Protein AF-D9SNT3-F1 (afdb_monomer_lite)

InterPro domains:
  IPR001387 Cro/C1-type, helix-turn-helix domain [PS50943] (2-56)
  IPR001387 Cro/C1-type, helix-turn-helix domain [SM00530] (1-56)
  IPR001387 Cro/C1-type, helix-turn-helix domain [cd00093] (1-56)
  IPR010982 Lambda repressor-like, DNA-binding domain superfamily [G3DSA:1.10.260.40] (1-65)
  IPR010982 Lambda repressor-like, DNA-binding domain superfamily [SSF47413] (2-59)

Sequence (66 aa):
MLKELRINKGITCTFVAKKLKISRDRLRRIEEGEVMLPAEFVPVLAELYGVTYEELINRRAQEWKK

Foldseek 3Di:
DLVVLCVVLVHDLVVLCVVVVHDSVVSVCCSVVVDPDDPVCLVVSCVSSVHDSVVVVVVNVVVVVD

Structure (mmCIF, N/CA/C/O backbone):
data_AF-D9SNT3-F1
#
_entry.id   AF-D9SNT3-F1
#
loop_
_atom_site.group_PDB
_atom_site.id
_atom_site.type_symbol
_atom_site.label_atom_id
_atom_site.label_alt_id
_atom_site.label_comp_id
_atom_site.label_asym_id
_atom_site.label_entity_id
_atom_site.label_seq_id
_atom_site.pdbx_PDB_ins_code
_atom_site.Cartn_x
_atom_site.Cartn_y
_atom_site.Cartn_z
_atom_site.occupancy
_atom_site.B_iso_or_equiv
_atom_site.auth_seq_id
_atom_site.auth_comp_id
_atom_site.auth_asym_id
_atom_site.auth_atom_id
_atom_site.pdbx_PDB_model_num
ATOM 1 N N . MET A 1 1 ? 9.149 1.243 4.872 1.00 81.31 1 MET A N 1
ATOM 2 C CA . MET A 1 1 ? 8.400 2.486 5.188 1.00 81.31 1 MET A CA 1
ATOM 3 C C . 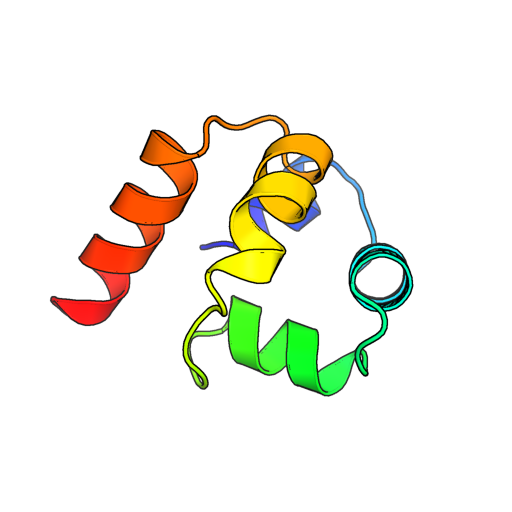MET A 1 1 ? 6.949 2.505 4.679 1.00 81.31 1 MET A C 1
ATOM 5 O O . MET A 1 1 ? 6.083 3.036 5.365 1.00 81.31 1 MET A O 1
ATOM 9 N N . LEU A 1 2 ? 6.611 1.910 3.522 1.00 89.88 2 LEU A N 1
ATOM 10 C CA . LEU A 1 2 ? 5.200 1.858 3.069 1.00 89.88 2 LEU A CA 1
ATOM 11 C C . LEU A 1 2 ? 4.259 1.155 4.063 1.00 89.88 2 LEU A C 1
ATOM 13 O O . LEU A 1 2 ? 3.117 1.570 4.243 1.00 89.88 2 LEU A O 1
ATOM 17 N N . LYS A 1 3 ? 4.761 0.116 4.737 1.00 93.75 3 LYS A N 1
ATOM 18 C CA . LYS A 1 3 ? 4.051 -0.580 5.817 1.00 93.75 3 LYS A CA 1
ATOM 19 C C . LYS A 1 3 ? 3.597 0.372 6.927 1.00 93.75 3 LYS A C 1
ATOM 21 O O . LYS A 1 3 ? 2.493 0.221 7.439 1.00 93.75 3 LYS A O 1
ATOM 26 N N . GLU A 1 4 ? 4.431 1.345 7.285 1.00 93.75 4 GLU A N 1
ATOM 27 C CA . GLU A 1 4 ? 4.135 2.326 8.336 1.00 93.75 4 GLU A CA 1
ATOM 28 C C . GLU A 1 4 ? 3.041 3.288 7.890 1.00 93.75 4 GLU A C 1
ATOM 30 O O . GLU A 1 4 ? 2.091 3.500 8.634 1.00 93.75 4 GLU A O 1
ATOM 35 N N . LEU A 1 5 ? 3.105 3.793 6.651 1.00 93.69 5 LEU A N 1
ATOM 36 C CA . LEU A 1 5 ? 2.035 4.618 6.078 1.00 93.69 5 LEU A CA 1
ATOM 37 C C . LEU A 1 5 ? 0.686 3.892 6.128 1.00 93.69 5 LEU A C 1
ATOM 39 O O . LEU A 1 5 ? -0.318 4.458 6.561 1.00 93.69 5 LEU A O 1
ATOM 43 N N . ARG A 1 6 ? 0.683 2.605 5.760 1.00 95.75 6 ARG A N 1
ATOM 44 C CA . ARG A 1 6 ? -0.508 1.758 5.828 1.00 95.75 6 ARG A CA 1
ATOM 45 C C . ARG A 1 6 ? -1.035 1.615 7.263 1.00 95.75 6 ARG A C 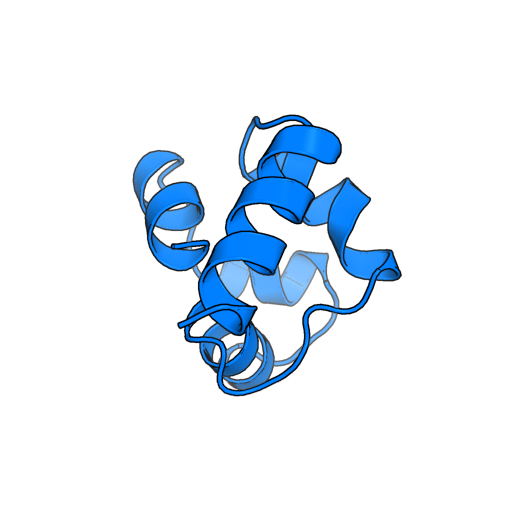1
ATOM 47 O O . ARG A 1 6 ? -2.237 1.747 7.487 1.00 95.75 6 ARG A O 1
ATOM 54 N N . ILE A 1 7 ? -0.155 1.343 8.229 1.00 96.25 7 ILE A N 1
ATOM 55 C CA . ILE A 1 7 ? -0.522 1.187 9.649 1.00 96.25 7 ILE A CA 1
ATOM 56 C C . ILE A 1 7 ? -1.052 2.504 10.229 1.00 96.25 7 ILE A C 1
ATOM 58 O O . ILE A 1 7 ? -2.085 2.491 10.892 1.00 96.25 7 ILE A O 1
ATOM 62 N N . ASN A 1 8 ? -0.419 3.636 9.920 1.00 95.31 8 ASN A N 1
ATOM 63 C CA . ASN A 1 8 ? -0.827 4.962 10.393 1.00 95.31 8 ASN A CA 1
ATOM 64 C C . ASN A 1 8 ? -2.210 5.376 9.871 1.00 95.31 8 ASN A C 1
ATOM 66 O O . ASN A 1 8 ? -2.919 6.132 10.528 1.00 95.31 8 ASN A O 1
ATOM 70 N N . LYS A 1 9 ? -2.619 4.862 8.706 1.00 94.69 9 LYS A N 1
ATOM 71 C CA . LYS A 1 9 ? -3.982 5.024 8.178 1.00 94.69 9 LYS A CA 1
ATOM 72 C C . LYS A 1 9 ? -4.989 4.004 8.717 1.00 94.69 9 LYS A C 1
ATOM 74 O O . LYS A 1 9 ? -6.154 4.057 8.339 1.00 94.69 9 LYS A O 1
ATOM 79 N N . GLY A 1 10 ? -4.570 3.072 9.575 1.00 96.19 10 GLY A N 1
ATOM 80 C CA . GLY A 1 10 ? -5.451 2.067 10.177 1.00 96.19 10 GLY A CA 1
ATOM 81 C C . GLY A 1 10 ? -5.997 1.035 9.183 1.00 96.19 10 GLY A C 1
ATOM 82 O O . GLY A 1 10 ? -6.995 0.375 9.460 1.00 96.19 10 GLY A O 1
ATOM 83 N N . ILE A 1 11 ? -5.365 0.883 8.016 1.00 96.31 11 ILE A N 1
ATOM 84 C CA . ILE A 1 11 ? -5.843 0.001 6.945 1.00 96.31 11 ILE A CA 1
ATOM 85 C C . ILE A 1 11 ? -5.077 -1.324 6.917 1.00 96.31 11 ILE A C 1
ATOM 87 O O . ILE A 1 11 ? -3.865 -1.422 7.141 1.00 96.31 11 ILE A O 1
ATOM 91 N N . THR A 1 12 ? -5.803 -2.399 6.619 1.00 96.81 12 THR A N 1
ATOM 92 C CA . THR A 1 12 ? -5.224 -3.745 6.608 1.00 96.81 12 THR A CA 1
ATOM 93 C C . THR A 1 12 ? -4.451 -4.012 5.319 1.00 96.81 12 THR A C 1
ATOM 95 O O . THR A 1 12 ? -4.780 -3.501 4.248 1.00 96.81 12 THR A O 1
ATOM 98 N N . CYS A 1 13 ? -3.445 -4.885 5.394 1.00 96.06 13 CYS A N 1
ATOM 99 C CA . CYS A 1 13 ? -2.721 -5.361 4.212 1.00 96.06 13 CYS A CA 1
ATOM 100 C C . CYS A 1 13 ? -3.682 -6.010 3.194 1.00 96.06 13 CYS A C 1
ATOM 102 O O . CYS A 1 13 ? -3.619 -5.741 1.998 1.00 96.06 13 CYS A O 1
ATOM 104 N N . THR A 1 14 ? -4.651 -6.797 3.671 1.00 97.25 14 THR A N 1
ATOM 105 C CA . THR A 1 14 ? -5.670 -7.432 2.823 1.00 97.25 14 THR A CA 1
ATOM 106 C C . THR A 1 14 ? -6.522 -6.413 2.064 1.00 97.25 14 THR A C 1
ATOM 108 O O . THR A 1 14 ? -6.842 -6.638 0.900 1.00 97.25 14 THR A O 1
ATOM 111 N N . PHE A 1 15 ? -6.886 -5.293 2.695 1.00 97.69 15 PHE A N 1
ATOM 112 C CA . PHE A 1 15 ? -7.662 -4.234 2.049 1.00 97.69 15 PHE A CA 1
ATOM 113 C C . PHE A 1 15 ? -6.902 -3.610 0.871 1.00 97.69 15 PHE A C 1
ATOM 115 O O . PHE A 1 15 ? -7.435 -3.535 -0.236 1.00 97.69 15 PHE A O 1
ATOM 122 N N . VAL A 1 16 ? -5.637 -3.243 1.082 1.00 97.88 16 VAL A N 1
ATOM 123 C CA . VAL A 1 16 ? -4.793 -2.650 0.034 1.00 97.88 16 VAL A CA 1
ATOM 124 C C . VAL A 1 16 ? -4.526 -3.654 -1.091 1.00 97.88 16 VAL A C 1
ATOM 126 O O . VAL A 1 16 ? -4.665 -3.318 -2.263 1.00 97.88 16 VAL A O 1
ATOM 129 N N . ALA A 1 17 ? -4.226 -4.913 -0.757 1.00 98.00 17 ALA A N 1
ATOM 130 C CA . ALA A 1 17 ? -3.977 -5.958 -1.750 1.00 98.00 17 ALA A CA 1
ATOM 131 C C . ALA A 1 17 ? -5.199 -6.192 -2.657 1.00 98.00 17 ALA A C 1
ATOM 133 O O . ALA A 1 17 ? -5.055 -6.310 -3.873 1.00 98.00 17 ALA A O 1
ATOM 134 N N . LYS A 1 18 ? -6.413 -6.164 -2.083 1.00 98.00 18 LYS A N 1
ATOM 135 C CA . LYS A 1 18 ? -7.669 -6.219 -2.846 1.00 98.00 18 LYS A CA 1
ATOM 136 C C . LYS A 1 18 ? -7.830 -5.018 -3.780 1.00 98.00 18 LYS A C 1
ATOM 138 O O . LYS A 1 18 ? -8.212 -5.211 -4.931 1.00 98.00 18 LYS A O 1
ATOM 143 N N . LYS A 1 19 ? -7.521 -3.800 -3.319 1.00 97.44 19 LYS A N 1
ATOM 144 C CA . LYS A 1 19 ? -7.587 -2.580 -4.147 1.00 97.44 19 LYS A CA 1
ATOM 145 C C . LYS A 1 19 ? -6.623 -2.627 -5.332 1.00 97.44 19 LYS A C 1
ATOM 147 O O . LYS A 1 19 ? -7.000 -2.231 -6.428 1.00 97.44 19 LYS A O 1
ATOM 152 N N . LEU A 1 20 ? -5.429 -3.176 -5.126 1.00 97.31 20 LEU A N 1
ATOM 153 C CA . LEU A 1 20 ? -4.409 -3.339 -6.165 1.00 97.31 20 LEU A CA 1
ATOM 154 C C . LEU A 1 20 ? -4.579 -4.609 -7.015 1.00 97.31 20 LEU A C 1
ATOM 156 O O . LEU A 1 20 ? -3.804 -4.820 -7.941 1.00 97.31 20 LEU A O 1
ATOM 160 N N . LYS A 1 21 ? -5.566 -5.465 -6.713 1.00 97.75 21 LYS A N 1
ATOM 161 C CA . LYS A 1 21 ? -5.787 -6.762 -7.382 1.00 97.75 21 LYS A CA 1
ATOM 162 C C . LYS A 1 21 ? -4.541 -7.663 -7.373 1.00 97.75 21 LYS A C 1
ATOM 164 O O . LYS A 1 21 ? -4.230 -8.334 -8.353 1.00 97.75 21 LYS A O 1
ATOM 169 N N . ILE A 1 22 ? -3.836 -7.697 -6.243 1.00 98.00 22 ILE A N 1
ATOM 170 C CA . ILE A 1 22 ? -2.660 -8.548 -6.022 1.00 98.00 22 ILE A CA 1
ATOM 171 C C . ILE A 1 22 ? -2.843 -9.440 -4.797 1.00 98.00 22 ILE A C 1
ATOM 173 O O . ILE A 1 22 ? -3.732 -9.231 -3.971 1.00 98.00 22 ILE A O 1
ATOM 177 N N . SER A 1 23 ? -1.969 -10.435 -4.644 1.00 98.12 23 SER A N 1
ATOM 178 C CA . SER A 1 23 ? -1.930 -11.229 -3.420 1.00 98.12 23 SER A CA 1
ATOM 179 C C . SER A 1 23 ? -1.441 -10.391 -2.232 1.00 98.12 23 SER A C 1
ATOM 181 O O . SER A 1 23 ? -0.625 -9.475 -2.372 1.00 98.12 23 SER A O 1
ATOM 183 N N . ARG A 1 24 ? -1.908 -10.745 -1.028 1.00 97.31 24 ARG A N 1
ATOM 184 C CA . ARG A 1 24 ? -1.430 -10.144 0.227 1.00 97.31 24 ARG A CA 1
ATOM 185 C C . ARG A 1 24 ? 0.086 -10.287 0.379 1.00 97.31 24 ARG A C 1
ATOM 187 O O . ARG A 1 24 ? 0.737 -9.362 0.847 1.00 97.31 24 ARG A O 1
ATOM 194 N N . ASP A 1 25 ? 0.639 -11.432 -0.022 1.00 97.44 25 ASP A N 1
ATOM 195 C CA . ASP A 1 25 ? 2.084 -11.659 0.039 1.00 97.44 25 ASP A CA 1
ATOM 196 C C . ASP A 1 25 ? 2.844 -10.742 -0.927 1.00 97.44 25 ASP A C 1
ATOM 198 O O . ASP A 1 25 ? 3.803 -10.100 -0.515 1.00 97.44 25 ASP A O 1
ATOM 202 N N . ARG A 1 26 ? 2.357 -10.558 -2.164 1.00 96.94 26 ARG A N 1
ATOM 203 C CA . ARG A 1 26 ? 2.966 -9.606 -3.104 1.00 96.94 26 ARG A CA 1
ATOM 204 C C . ARG A 1 26 ? 2.977 -8.192 -2.529 1.00 96.94 26 ARG A C 1
ATOM 206 O O . ARG A 1 26 ? 3.996 -7.518 -2.625 1.00 96.94 26 ARG A O 1
ATOM 213 N N . LEU A 1 27 ? 1.885 -7.754 -1.897 1.00 97.38 27 LEU A N 1
ATOM 214 C CA . LE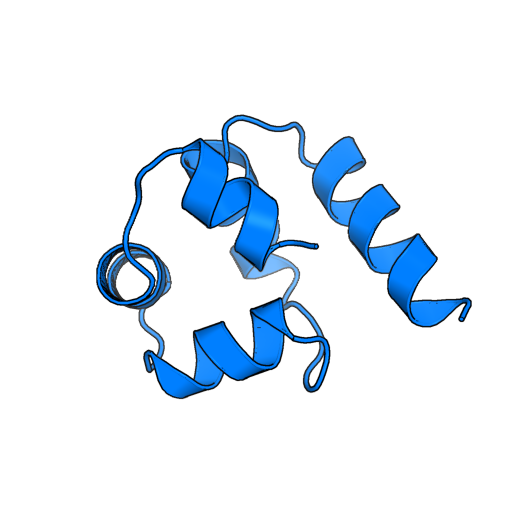U A 1 27 ? 1.868 -6.458 -1.218 1.00 97.38 27 LEU A CA 1
ATOM 215 C C . LEU A 1 27 ? 2.885 -6.396 -0.072 1.00 97.38 27 LEU A C 1
ATOM 217 O O . LEU A 1 27 ? 3.594 -5.402 0.038 1.00 97.38 27 LEU A O 1
ATOM 221 N N . ARG A 1 28 ? 2.978 -7.436 0.764 1.00 96.25 28 ARG A N 1
ATOM 222 C CA . ARG A 1 28 ? 3.957 -7.499 1.860 1.00 96.25 28 ARG A CA 1
ATOM 223 C C . ARG A 1 28 ? 5.386 -7.333 1.334 1.00 96.25 28 ARG A C 1
ATOM 225 O O . ARG A 1 28 ? 6.099 -6.460 1.811 1.00 96.25 28 ARG A O 1
ATOM 232 N N . ARG A 1 29 ? 5.759 -8.100 0.306 1.00 95.38 29 ARG A N 1
ATOM 233 C CA . ARG A 1 29 ? 7.081 -8.035 -0.336 1.00 95.38 29 ARG A CA 1
ATOM 234 C C . ARG A 1 29 ? 7.361 -6.663 -0.944 1.00 95.38 29 ARG A C 1
ATOM 236 O O . ARG A 1 29 ? 8.478 -6.166 -0.849 1.00 95.38 29 ARG A O 1
ATOM 243 N N . ILE A 1 30 ? 6.341 -6.022 -1.529 1.00 94.81 30 ILE A N 1
ATOM 244 C CA . ILE A 1 30 ? 6.431 -4.620 -1.955 1.00 94.81 30 ILE A CA 1
ATOM 245 C C . ILE A 1 30 ? 6.737 -3.761 -0.723 1.00 94.81 30 ILE A C 1
ATOM 247 O O . ILE A 1 30 ? 7.756 -3.082 -0.704 1.00 94.81 30 ILE A O 1
ATOM 251 N N . GLU A 1 31 ? 5.904 -3.784 0.316 1.00 94.12 31 GLU A N 1
ATOM 252 C CA . GLU A 1 31 ? 6.053 -2.934 1.507 1.00 94.12 31 GLU A CA 1
ATOM 253 C C . GLU A 1 31 ? 7.390 -3.094 2.246 1.00 94.12 31 GLU A C 1
ATOM 255 O O . GLU A 1 31 ? 7.865 -2.122 2.839 1.00 94.12 31 GLU A O 1
ATOM 260 N N . GLU A 1 32 ? 7.971 -4.292 2.200 1.00 91.69 32 GLU A N 1
ATOM 261 C CA . GLU A 1 32 ? 9.270 -4.650 2.782 1.00 91.69 32 GLU A CA 1
ATOM 262 C C . GLU A 1 32 ? 10.455 -4.324 1.858 1.00 91.69 32 GLU A C 1
ATOM 264 O O . GLU A 1 32 ? 11.598 -4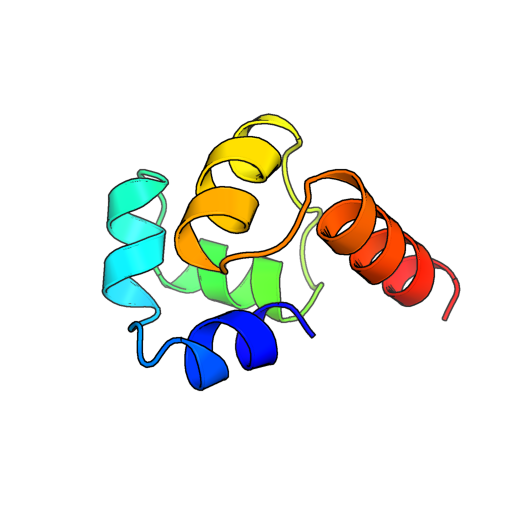.377 2.293 1.00 91.69 32 GLU A O 1
ATOM 269 N N . GLY A 1 33 ? 10.194 -3.932 0.606 1.00 90.50 33 GLY A N 1
ATOM 270 C CA . GLY A 1 33 ? 11.230 -3.563 -0.362 1.00 90.50 33 GLY A CA 1
ATOM 271 C C . GLY A 1 33 ? 11.899 -4.754 -1.054 1.00 90.50 33 GLY A C 1
ATOM 272 O O . GLY A 1 33 ? 12.800 -4.548 -1.859 1.00 90.50 33 GLY A O 1
ATOM 273 N N . GLU A 1 34 ? 11.433 -5.983 -0.812 1.00 91.50 34 GLU A N 1
ATOM 274 C CA . GLU A 1 34 ? 11.936 -7.194 -1.477 1.00 91.50 34 GLU A CA 1
ATOM 275 C C . GLU A 1 34 ? 11.648 -7.212 -2.985 1.00 91.50 34 GLU A C 1
ATOM 277 O O . GLU A 1 34 ? 12.301 -7.924 -3.747 1.00 91.50 34 GLU A O 1
ATOM 282 N N . VAL A 1 35 ? 10.624 -6.475 -3.420 1.00 92.06 35 VAL A N 1
ATOM 283 C CA . VAL A 1 35 ? 10.295 -6.288 -4.834 1.00 92.06 35 VAL A CA 1
ATOM 284 C C . VAL A 1 35 ? 10.033 -4.819 -5.134 1.00 92.06 35 VAL A C 1
ATOM 286 O O . VAL A 1 35 ? 9.533 -4.063 -4.296 1.00 92.06 35 VAL A O 1
ATOM 289 N N . MET A 1 36 ? 10.340 -4.426 -6.370 1.00 90.94 36 MET A N 1
ATOM 290 C CA . MET A 1 36 ? 10.115 -3.069 -6.855 1.00 90.94 36 MET A CA 1
ATOM 291 C C . MET A 1 36 ? 8.627 -2.705 -6.790 1.00 90.94 36 MET A C 1
ATOM 293 O O . MET A 1 36 ? 7.760 -3.528 -7.090 1.00 90.94 36 MET A O 1
ATOM 297 N N . LEU A 1 37 ? 8.338 -1.456 -6.419 1.00 93.38 37 LEU A N 1
ATOM 298 C CA . LEU A 1 37 ? 6.994 -0.898 -6.489 1.00 93.38 37 LEU A CA 1
ATOM 299 C C . LEU A 1 37 ? 6.628 -0.602 -7.956 1.00 93.38 37 LEU A C 1
ATOM 301 O O . LEU A 1 37 ? 7.277 0.250 -8.562 1.00 93.38 37 LEU A O 1
ATOM 305 N N . PRO A 1 38 ? 5.580 -1.228 -8.522 1.00 95.06 38 PRO A N 1
ATOM 306 C CA . PRO A 1 38 ? 5.087 -0.868 -9.847 1.00 95.06 38 PRO A CA 1
ATOM 307 C C . PRO A 1 38 ? 4.554 0.568 -9.881 1.00 95.06 38 PRO A C 1
ATOM 309 O O . PRO A 1 38 ? 3.785 0.967 -9.003 1.00 95.06 38 PRO A O 1
ATOM 312 N N . ALA A 1 39 ? 4.917 1.329 -10.917 1.00 94.62 39 ALA A N 1
ATOM 313 C CA . ALA A 1 39 ? 4.487 2.721 -11.086 1.00 94.62 39 ALA A CA 1
ATOM 314 C C . ALA A 1 39 ? 2.954 2.862 -11.137 1.00 94.62 39 ALA A C 1
ATOM 316 O O . ALA A 1 39 ? 2.395 3.801 -10.578 1.00 94.62 39 ALA A O 1
ATOM 317 N N . GLU A 1 40 ? 2.266 1.877 -11.718 1.00 96.12 40 GLU A N 1
ATOM 318 C CA . GLU A 1 40 ? 0.799 1.789 -11.768 1.00 96.12 40 GLU A CA 1
ATOM 319 C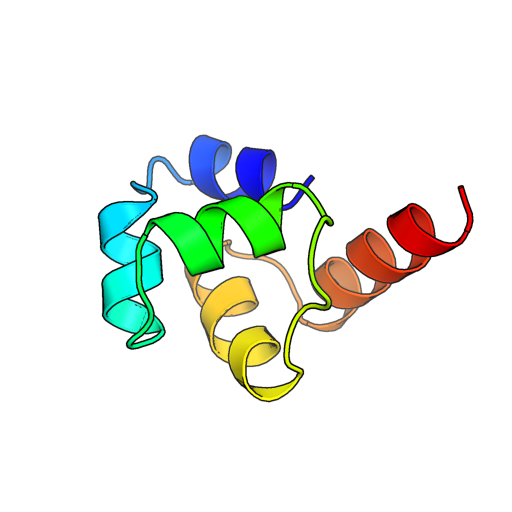 C . GLU A 1 40 ? 0.127 1.746 -10.383 1.00 96.12 40 GLU A C 1
ATOM 321 O O . GLU A 1 40 ? -1.039 2.113 -10.254 1.00 96.12 40 GLU A O 1
ATOM 326 N N . PHE A 1 41 ? 0.841 1.337 -9.327 1.00 96.88 41 PHE A N 1
ATOM 327 C CA . PHE A 1 41 ? 0.293 1.299 -7.967 1.00 96.88 41 PHE A CA 1
ATOM 328 C C . PHE A 1 41 ? 0.447 2.631 -7.233 1.00 96.88 41 PHE A C 1
ATOM 330 O O . PHE A 1 41 ? -0.221 2.836 -6.221 1.00 96.88 41 PHE A O 1
ATOM 337 N N . VAL A 1 42 ? 1.301 3.537 -7.721 1.00 96.44 42 VAL A N 1
ATOM 338 C CA . VAL A 1 42 ? 1.594 4.816 -7.057 1.00 96.44 42 VAL A CA 1
ATOM 339 C C . VAL A 1 42 ? 0.329 5.651 -6.838 1.00 96.44 42 VAL A C 1
ATOM 341 O O . VAL A 1 42 ? 0.135 6.076 -5.697 1.00 96.44 42 VAL A O 1
ATOM 344 N N . PRO A 1 43 ? -0.570 5.840 -7.830 1.00 96.94 43 PRO A N 1
ATOM 345 C CA . PRO A 1 43 ? -1.765 6.653 -7.626 1.00 96.94 43 PRO A CA 1
ATOM 346 C C . PRO A 1 43 ? -2.669 6.110 -6.518 1.00 96.94 43 PRO A C 1
ATOM 348 O O . PRO A 1 43 ? -3.071 6.849 -5.622 1.00 96.94 43 PRO A O 1
ATOM 351 N N . VAL A 1 44 ? -2.916 4.798 -6.539 1.00 96.94 44 VAL A N 1
ATOM 352 C CA . VAL A 1 44 ? -3.797 4.127 -5.575 1.00 96.94 44 VAL A CA 1
ATOM 353 C C . VAL A 1 44 ? -3.181 4.129 -4.179 1.00 96.94 44 VAL A C 1
ATOM 355 O O . VAL A 1 44 ? -3.866 4.404 -3.201 1.00 96.94 44 VAL A O 1
ATOM 358 N N . LEU A 1 45 ? -1.887 3.828 -4.058 1.00 96.62 45 LEU A N 1
ATOM 359 C CA . LEU A 1 45 ? -1.220 3.817 -2.758 1.00 96.62 45 LEU A CA 1
ATOM 360 C C . LEU A 1 45 ? -1.156 5.211 -2.141 1.00 96.62 45 LEU A C 1
ATOM 362 O O . LEU A 1 45 ? -1.387 5.338 -0.947 1.00 96.62 45 LEU A O 1
ATOM 366 N N . ALA A 1 46 ? -0.874 6.244 -2.931 1.00 96.62 46 ALA A N 1
ATOM 367 C CA . ALA A 1 46 ? -0.838 7.617 -2.444 1.00 96.62 46 ALA A CA 1
ATOM 368 C C . ALA A 1 46 ? -2.208 8.075 -1.922 1.00 96.62 46 ALA A C 1
ATOM 370 O O . ALA A 1 46 ? -2.288 8.620 -0.822 1.00 96.62 46 ALA A O 1
ATOM 371 N N . GLU A 1 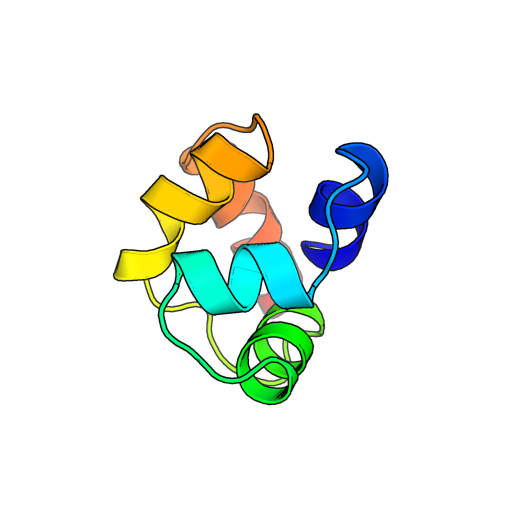47 ? -3.286 7.757 -2.645 1.00 96.88 47 GLU A N 1
ATOM 372 C CA . GLU A 1 47 ? -4.660 8.011 -2.200 1.00 96.88 47 GLU A CA 1
ATOM 373 C C . GLU A 1 47 ? -4.973 7.269 -0.891 1.00 96.88 47 GLU A C 1
ATOM 375 O O . GLU A 1 47 ? -5.355 7.884 0.104 1.00 96.88 47 GLU A O 1
ATOM 380 N N . LEU A 1 48 ? -4.744 5.950 -0.852 1.00 96.50 48 LEU A N 1
ATOM 381 C CA . LEU A 1 48 ? -5.023 5.124 0.326 1.00 96.50 48 LEU A CA 1
ATOM 382 C C . LEU A 1 48 ? -4.185 5.529 1.543 1.00 96.50 48 LEU A C 1
ATOM 384 O O . LEU A 1 48 ? -4.639 5.407 2.682 1.00 96.50 48 LEU A O 1
ATOM 388 N N . TYR A 1 49 ? -2.949 5.970 1.313 1.00 95.75 49 TYR A N 1
ATOM 389 C CA . TYR A 1 49 ? -2.001 6.343 2.360 1.00 95.75 49 TYR A CA 1
ATOM 390 C C . TYR A 1 49 ? -2.061 7.829 2.705 1.00 95.75 49 TYR A C 1
ATOM 392 O O . TYR A 1 49 ? -1.411 8.246 3.661 1.00 95.75 49 TYR A O 1
ATOM 400 N N . GLY A 1 50 ? -2.879 8.615 1.999 1.00 95.12 50 GLY A N 1
ATOM 401 C CA . GLY A 1 50 ? -3.057 10.049 2.210 1.00 95.12 50 GLY A CA 1
ATOM 402 C C . GLY A 1 50 ? -1.750 10.836 2.134 1.00 95.12 50 GLY A C 1
ATOM 403 O O . GLY A 1 50 ? -1.511 11.672 3.001 1.00 95.12 50 GLY A O 1
ATOM 404 N N . VAL A 1 51 ? -0.917 10.520 1.141 1.00 95.81 51 VAL A N 1
ATOM 405 C CA . VAL A 1 51 ? 0.357 11.190 0.826 1.00 95.81 51 VAL A CA 1
ATOM 406 C C . VAL A 1 51 ? 0.371 11.595 -0.647 1.00 95.81 51 VAL A C 1
ATOM 408 O O . VAL A 1 51 ? -0.431 11.098 -1.436 1.00 95.81 51 VAL A O 1
ATOM 411 N N . THR A 1 52 ? 1.283 12.479 -1.052 1.00 97.00 52 THR A N 1
ATOM 412 C CA . THR A 1 52 ? 1.439 12.828 -2.474 1.00 97.00 52 THR A CA 1
ATOM 413 C C . THR A 1 52 ? 2.210 11.746 -3.237 1.00 97.00 52 THR A C 1
ATOM 415 O O . THR A 1 52 ? 2.943 10.942 -2.651 1.00 97.00 52 THR A O 1
ATOM 418 N N . TYR A 1 53 ? 2.081 11.729 -4.570 1.00 94.88 53 TYR A N 1
ATOM 419 C CA . TYR A 1 53 ? 2.875 10.834 -5.424 1.00 94.88 53 TYR A CA 1
ATOM 420 C C . TYR A 1 53 ? 4.375 11.077 -5.240 1.00 94.88 53 TYR A C 1
ATOM 422 O O . TYR A 1 53 ? 5.140 10.126 -5.094 1.00 94.88 53 TYR A O 1
ATOM 430 N N . GLU A 1 54 ? 4.780 12.348 -5.186 1.00 94.56 54 GLU A N 1
ATOM 431 C CA . GLU A 1 54 ? 6.167 12.760 -4.962 1.00 94.56 54 GLU A CA 1
ATOM 432 C C . GLU A 1 54 ? 6.693 12.258 -3.621 1.00 94.56 54 GLU A C 1
ATOM 434 O O . GLU A 1 54 ? 7.779 11.688 -3.564 1.00 94.56 54 GLU A O 1
ATOM 439 N N . GLU A 1 55 ? 5.916 12.408 -2.545 1.00 94.06 55 GLU A N 1
ATOM 440 C CA . GLU A 1 55 ? 6.301 11.914 -1.228 1.00 94.06 55 GLU A CA 1
ATOM 441 C C . GLU A 1 55 ? 6.515 10.397 -1.253 1.00 94.06 55 GLU A C 1
ATOM 443 O O . GLU A 1 55 ? 7.539 9.908 -0.771 1.00 94.06 55 GLU A O 1
ATOM 448 N N . LEU A 1 56 ? 5.587 9.645 -1.849 1.00 94.12 56 LEU A N 1
ATOM 449 C CA . LEU A 1 56 ? 5.668 8.188 -1.926 1.00 94.12 56 LEU A CA 1
ATOM 450 C C . LEU A 1 56 ? 6.874 7.714 -2.757 1.00 94.12 56 LEU A C 1
ATOM 452 O O . LEU A 1 56 ? 7.578 6.786 -2.348 1.00 94.12 56 LEU A O 1
ATOM 456 N N . ILE A 1 57 ? 7.139 8.367 -3.891 1.00 92.75 57 ILE A N 1
ATOM 457 C CA . ILE A 1 57 ? 8.281 8.069 -4.766 1.00 92.75 57 ILE A CA 1
ATOM 458 C C . ILE A 1 57 ? 9.599 8.424 -4.077 1.00 92.75 57 ILE A C 1
ATOM 460 O O . ILE A 1 57 ? 10.504 7.592 -4.039 1.00 92.75 57 ILE A O 1
ATOM 464 N N . ASN A 1 58 ? 9.706 9.614 -3.482 1.00 92.25 58 ASN A N 1
ATOM 465 C CA . ASN A 1 58 ? 10.912 10.050 -2.778 1.00 92.25 58 ASN A CA 1
ATOM 466 C C . ASN A 1 58 ? 11.244 9.102 -1.626 1.00 92.25 58 ASN A C 1
ATOM 468 O O . ASN A 1 58 ? 12.387 8.669 -1.488 1.00 92.25 58 ASN A O 1
ATOM 472 N N . ARG A 1 59 ? 10.228 8.706 -0.853 1.00 89.19 59 ARG A N 1
ATOM 473 C CA . ARG A 1 59 ? 10.347 7.702 0.207 1.00 89.19 59 ARG A CA 1
ATOM 474 C C . ARG A 1 59 ? 10.926 6.383 -0.321 1.00 89.19 59 ARG A C 1
ATOM 476 O O . ARG A 1 59 ? 11.830 5.831 0.299 1.00 89.19 59 ARG A O 1
ATOM 483 N N . ARG A 1 60 ? 10.468 5.902 -1.481 1.00 87.62 60 ARG A N 1
ATOM 484 C CA . ARG A 1 60 ? 11.004 4.685 -2.117 1.00 87.62 60 ARG A CA 1
ATOM 485 C C . ARG A 1 60 ? 12.411 4.842 -2.672 1.00 87.62 60 ARG A C 1
ATOM 487 O O . ARG A 1 60 ? 13.232 3.952 -2.484 1.00 87.62 60 ARG A O 1
ATOM 494 N N . ALA A 1 61 ? 12.709 5.968 -3.307 1.00 87.94 61 ALA A N 1
ATOM 495 C CA . ALA A 1 61 ? 14.029 6.230 -3.865 1.00 87.94 61 ALA A CA 1
ATOM 496 C C . ALA A 1 61 ? 15.124 6.255 -2.783 1.00 87.94 61 ALA A C 1
ATOM 498 O O . ALA A 1 61 ? 16.254 5.860 -3.054 1.00 87.94 61 ALA A O 1
ATOM 499 N N . GLN A 1 62 ? 14.800 6.684 -1.557 1.00 84.88 62 GLN A N 1
ATOM 500 C CA . GLN A 1 62 ? 15.728 6.631 -0.420 1.00 84.88 62 GLN A CA 1
ATOM 501 C C . GLN A 1 62 ? 15.993 5.197 0.067 1.00 84.88 62 GLN A C 1
ATOM 503 O O . GLN A 1 62 ? 17.106 4.909 0.494 1.00 84.88 62 GLN A O 1
ATOM 508 N N . GLU A 1 63 ? 15.009 4.290 -0.019 1.00 76.50 63 GLU A N 1
ATOM 509 C CA . GLU A 1 63 ? 15.189 2.875 0.353 1.00 76.50 63 GLU A CA 1
ATOM 510 C C . GLU A 1 63 ? 16.168 2.159 -0.594 1.00 76.50 63 GLU A C 1
ATOM 512 O O . GLU A 1 63 ? 16.896 1.287 -0.146 1.00 76.50 63 GLU A O 1
ATOM 517 N N . TRP A 1 64 ? 16.237 2.547 -1.873 1.00 71.19 64 TRP A N 1
ATOM 518 C CA . TRP A 1 64 ? 17.157 1.945 -2.855 1.00 71.19 64 TRP A CA 1
ATOM 519 C C . TRP A 1 64 ? 18.586 2.487 -2.813 1.00 71.19 64 TRP A C 1
ATOM 521 O O . TRP A 1 64 ? 19.478 1.916 -3.433 1.00 71.19 64 TRP A O 1
ATOM 531 N N . LYS A 1 65 ? 18.800 3.622 -2.142 1.00 66.50 65 LYS A N 1
ATOM 532 C CA . LYS A 1 65 ? 20.131 4.223 -1.971 1.00 66.50 65 LYS A CA 1
ATOM 533 C C . LYS A 1 65 ? 20.884 3.670 -0.757 1.00 66.50 65 LYS A C 1
ATOM 535 O O . LYS A 1 65 ? 22.050 4.014 -0.581 1.00 66.50 65 LYS A O 1
ATOM 540 N N . LYS A 1 66 ? 20.206 2.891 0.084 1.00 56.47 66 LYS A N 1
ATOM 541 C CA . LYS A 1 66 ? 20.769 2.178 1.232 1.00 56.47 66 LYS A CA 1
ATOM 542 C C . LYS A 1 66 ? 21.106 0.748 0.846 1.00 56.47 66 LYS A C 1
ATOM 544 O O . LYS A 1 66 ? 22.106 0.253 1.403 1.00 56.47 66 LYS A O 1
#

Organism: Clostridium cellulovorans (strain ATCC 35296 / DSM 3052 / OCM 3 / 743B) (NCBI:txid573061)

pLDDT: mean 93.08, std 7.43, range [56.47, 98.12]

Secondary structure (DSSP, 8-state):
-HHHHHHHTT--HHHHHHHTTS-HHHHHHHHHTSSPPPGGGHHHHHHHHT--HHHHHHHHHHHTT-

Radius of gyration: 10.77 Å; chains: 1; bounding box: 28×24×22 Å